Protein AF-A0A941DVT4-F1 (afdb_monomer_lite)

Radius of gyration: 18.84 Å; chains: 1; bounding box: 36×34×61 Å

Foldseek 3Di:
DPPPDPPPFQFQKKWKFKPPPRFIFMDGDNDDDDTDTPPDDA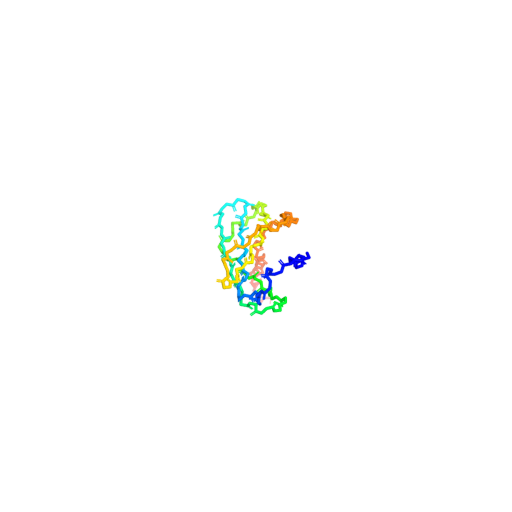PDWIWIWMWTAGPVGIDDIDDIDPTDGDHDDDDDDDDDPDDD

InterPro domains:
  IPR003961 Fibronectin type III [PF00041] (3-66)
  IPR003961 Fibronectin type 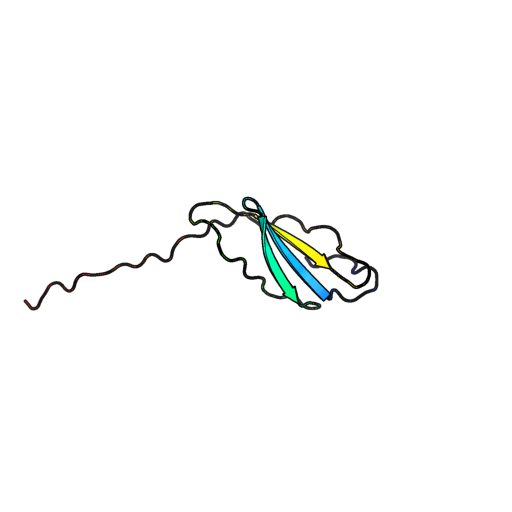III [PS50853] (1-72)
  IPR003961 Fibronectin type III [cd00063] (28-69)
  IPR013783 Immunoglobulin-like fold [G3DSA:2.60.40.10] (1-80)
  IPR036116 Fibronectin type III superfamily [SSF49265] (2-75)

pLDDT: mean 76.62, std 11.52, range [40.75, 90.5]

Organism: NCBI:txid2828733

Secondary structure (DSSP, 8-state):
---S--TTS---EEEEEEETT--EEEEE-SS--PPP---PPTT--BEEEEEEEETTEE-PPPPPPPPB---------PPP----

Structure (mmCIF, N/CA/C/O backbone):
data_AF-A0A941DVT4-F1
#
_entry.id   AF-A0A941DVT4-F1
#
loop_
_atom_site.group_PDB
_atom_site.id
_atom_site.type_symbol
_atom_site.label_atom_id
_atom_site.label_alt_id
_atom_site.label_comp_id
_atom_site.label_asym_id
_atom_site.label_entity_id
_atom_site.label_seq_id
_atom_site.pdbx_PDB_ins_code
_atom_site.Cartn_x
_atom_site.Cartn_y
_atom_site.Cartn_z
_atom_site.occupancy
_atom_site.B_iso_or_equiv
_atom_site.auth_seq_id
_atom_site.auth_comp_id
_atom_site.auth_asym_id
_atom_site.auth_atom_id
_atom_site.pdbx_PDB_model_num
ATOM 1 N N . THR A 1 1 ? -4.325 -4.709 -9.764 1.00 40.75 1 THR A N 1
ATOM 2 C CA . THR A 1 1 ? -3.419 -5.259 -10.797 1.00 40.75 1 THR A CA 1
ATOM 3 C C . THR A 1 1 ? -2.099 -4.522 -10.698 1.00 40.75 1 THR A C 1
ATOM 5 O O . THR A 1 1 ? -2.144 -3.324 -10.440 1.00 40.75 1 THR A O 1
ATOM 8 N N . ALA A 1 2 ? -0.953 -5.202 -10.819 1.00 46.81 2 ALA A N 1
ATOM 9 C CA . ALA A 1 2 ? 0.354 -4.533 -10.848 1.00 46.81 2 ALA A CA 1
ATOM 10 C C . ALA A 1 2 ? 0.408 -3.497 -11.997 1.00 46.81 2 ALA A C 1
ATOM 12 O O . ALA A 1 2 ? -0.321 -3.676 -12.979 1.00 46.81 2 ALA A O 1
ATOM 13 N N . PRO A 1 3 ? 1.209 -2.416 -11.888 1.00 54.34 3 PRO A N 1
ATOM 14 C CA . PRO A 1 3 ? 1.286 -1.386 -12.924 1.00 54.34 3 PRO A CA 1
ATOM 15 C C . PRO A 1 3 ? 1.598 -2.003 -14.291 1.00 54.34 3 PRO A C 1
ATOM 17 O O . PRO A 1 3 ? 2.514 -2.814 -14.408 1.00 54.34 3 PRO A O 1
ATOM 20 N N . ALA A 1 4 ? 0.842 -1.612 -15.321 1.00 54.72 4 ALA A N 1
ATOM 21 C CA . ALA A 1 4 ? 0.937 -2.191 -16.667 1.00 54.72 4 ALA A CA 1
ATOM 22 C C . ALA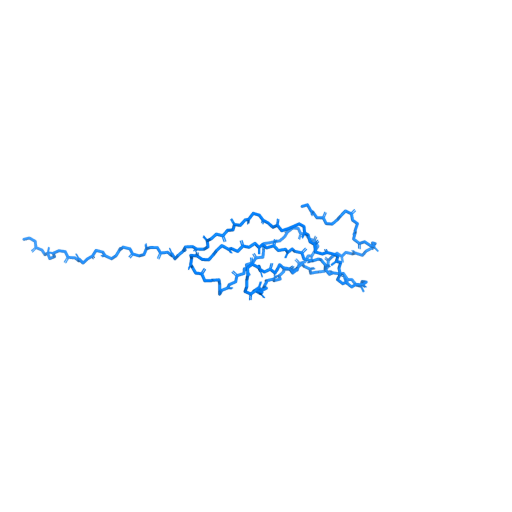 A 1 4 ? 2.300 -1.959 -17.344 1.00 54.72 4 ALA A C 1
ATOM 24 O O . ALA A 1 4 ? 2.645 -2.648 -18.299 1.00 54.72 4 ALA A O 1
ATOM 25 N N . SER A 1 5 ? 3.079 -0.998 -16.849 1.00 55.66 5 SER A N 1
ATOM 26 C CA . SER A 1 5 ? 4.452 -0.782 -17.273 1.00 55.66 5 SER A CA 1
ATOM 27 C C . SER A 1 5 ? 5.258 -0.262 -16.093 1.00 55.66 5 SER A C 1
ATOM 29 O O . SER A 1 5 ? 4.884 0.708 -15.438 1.00 55.66 5 SER A O 1
ATOM 31 N N . ASN A 1 6 ? 6.371 -0.923 -15.815 1.00 56.38 6 ASN A N 1
ATOM 32 C CA . ASN A 1 6 ? 7.331 -0.559 -14.779 1.00 56.38 6 ASN A CA 1
ATOM 33 C C . ASN A 1 6 ? 8.403 0.415 -15.309 1.00 56.38 6 ASN A C 1
ATOM 35 O O . ASN A 1 6 ? 9.471 0.558 -14.717 1.00 56.38 6 ASN A O 1
ATOM 39 N N . GLY A 1 7 ? 8.133 1.084 -16.439 1.00 56.56 7 GLY A N 1
ATOM 40 C CA . GLY A 1 7 ? 9.030 2.076 -17.040 1.00 56.56 7 GLY A CA 1
ATOM 41 C C . GLY A 1 7 ? 10.388 1.510 -17.470 1.00 56.56 7 GLY A C 1
ATOM 42 O O . GLY A 1 7 ? 11.322 2.277 -17.667 1.00 56.56 7 GLY A O 1
ATOM 43 N N . GLY A 1 8 ? 10.511 0.181 -17.583 1.00 57.75 8 GLY A N 1
ATOM 44 C CA . GLY A 1 8 ? 11.762 -0.508 -17.911 1.00 57.75 8 GLY A CA 1
ATOM 45 C C . GLY A 1 8 ? 12.662 -0.846 -16.714 1.00 57.75 8 GLY A C 1
ATOM 46 O O . GLY A 1 8 ? 13.727 -1.417 -16.923 1.00 57.75 8 GLY A O 1
ATOM 47 N N . ALA A 1 9 ? 12.253 -0.552 -15.473 1.00 63.12 9 ALA A N 1
ATOM 48 C CA . ALA A 1 9 ? 13.016 -0.871 -14.262 1.00 63.12 9 ALA A CA 1
ATOM 49 C C . ALA A 1 9 ? 12.194 -1.718 -13.282 1.00 63.12 9 ALA A C 1
ATOM 51 O O . ALA A 1 9 ? 10.990 -1.524 -13.132 1.00 63.12 9 ALA A O 1
ATOM 52 N N . ALA A 1 10 ? 12.839 -2.655 -12.584 1.00 68.62 10 ALA A N 1
ATOM 53 C CA . ALA A 1 10 ? 12.169 -3.451 -11.559 1.00 68.62 10 ALA A CA 1
ATOM 54 C C . ALA A 1 10 ? 11.620 -2.542 -10.443 1.00 68.62 10 ALA A C 1
ATOM 56 O O . ALA A 1 10 ? 12.307 -1.630 -9.980 1.00 68.62 10 ALA A O 1
ATOM 57 N N . ILE A 1 11 ? 10.379 -2.789 -10.015 1.00 75.56 11 ILE A N 1
ATOM 58 C CA . ILE A 1 11 ? 9.783 -2.072 -8.882 1.00 75.56 11 ILE A CA 1
ATOM 59 C C . ILE A 1 11 ? 10.527 -2.494 -7.616 1.00 75.56 11 ILE A C 1
ATOM 61 O O . ILE A 1 11 ? 10.613 -3.683 -7.315 1.00 75.56 11 ILE A O 1
ATOM 65 N N . THR A 1 12 ? 11.066 -1.522 -6.887 1.00 81.06 12 THR A N 1
ATOM 66 C CA . THR A 1 12 ? 11.841 -1.755 -5.663 1.00 81.06 12 THR A CA 1
ATOM 67 C C . THR A 1 12 ? 10.953 -1.710 -4.430 1.00 81.06 12 THR A C 1
ATOM 69 O O . THR A 1 12 ? 11.111 -2.533 -3.531 1.00 81.06 12 THR A O 1
ATOM 72 N N . THR A 1 13 ? 9.970 -0.810 -4.412 1.00 84.19 13 THR A N 1
ATOM 73 C CA . THR A 1 13 ? 9.097 -0.605 -3.254 1.00 84.19 13 THR A CA 1
ATOM 74 C C . THR A 1 13 ? 7.672 -0.341 -3.702 1.00 84.19 13 THR A C 1
ATOM 76 O O . THR A 1 13 ? 7.441 0.419 -4.639 1.00 84.19 13 THR A O 1
ATOM 79 N N . TYR A 1 14 ? 6.708 -0.926 -3.004 1.00 86.19 14 TYR A N 1
ATOM 80 C CA . TYR A 1 14 ? 5.321 -0.492 -3.049 1.00 86.19 14 TYR A CA 1
ATOM 81 C C . TYR A 1 14 ? 4.969 0.193 -1.734 1.00 86.19 14 TYR A C 1
ATOM 83 O O . TYR A 1 14 ? 5.321 -0.303 -0.664 1.00 86.19 14 TYR A O 1
ATOM 91 N N . THR A 1 15 ? 4.248 1.304 -1.809 1.00 88.06 15 THR A N 1
ATOM 92 C CA . THR A 1 15 ? 3.755 2.039 -0.644 1.00 88.06 15 THR A CA 1
ATOM 93 C C . THR A 1 15 ? 2.239 2.094 -0.717 1.00 88.06 15 THR A C 1
ATOM 95 O O . THR A 1 15 ? 1.688 2.634 -1.673 1.00 88.06 15 THR A O 1
ATOM 98 N N . ALA A 1 16 ? 1.557 1.525 0.273 1.00 88.88 16 ALA A N 1
ATOM 99 C CA . ALA A 1 16 ? 0.124 1.693 0.452 1.00 88.88 16 ALA A CA 1
ATOM 100 C C . ALA A 1 16 ? -0.143 2.892 1.359 1.00 88.88 16 ALA A C 1
ATOM 102 O O . ALA A 1 16 ? 0.486 3.017 2.407 1.00 88.88 16 ALA A O 1
ATOM 103 N N . THR A 1 17 ? -1.115 3.717 0.993 1.00 89.50 17 THR A N 1
ATOM 104 C CA . THR A 1 17 ? -1.566 4.874 1.767 1.00 89.50 17 THR A CA 1
ATOM 105 C C . THR A 1 17 ? -3.053 4.738 2.062 1.00 89.50 17 THR A C 1
ATOM 107 O O . THR A 1 17 ? -3.844 4.470 1.157 1.00 89.50 17 THR A O 1
ATOM 110 N N . SER A 1 18 ? -3.444 4.932 3.320 1.00 90.06 18 SER A N 1
ATOM 111 C CA . SER A 1 18 ? -4.835 4.909 3.758 1.00 90.06 18 SER A CA 1
ATOM 112 C C . SER A 1 18 ? -5.500 6.275 3.589 1.00 90.06 18 SER A C 1
ATOM 114 O O . SER A 1 18 ? -4.911 7.319 3.868 1.00 90.06 18 SER A O 1
ATOM 116 N N . SER A 1 19 ? -6.775 6.271 3.220 1.00 86.50 19 SER A N 1
ATOM 117 C CA . SER A 1 19 ? -7.646 7.442 3.262 1.00 86.50 19 SER A CA 1
ATOM 118 C C . SER A 1 19 ? -8.982 7.058 3.900 1.00 86.50 19 SER A C 1
ATOM 120 O O . SER A 1 19 ? -9.627 6.128 3.401 1.00 86.50 19 SER A O 1
ATOM 122 N N . PRO A 1 20 ? -9.411 7.721 4.992 1.00 84.94 20 PRO A N 1
ATOM 123 C CA . PRO A 1 20 ? -8.791 8.882 5.648 1.00 84.94 20 PRO A CA 1
ATOM 124 C C . PRO A 1 20 ? -7.527 8.527 6.466 1.00 84.94 20 PRO A C 1
ATOM 126 O O . PRO A 1 20 ? -7.065 7.389 6.473 1.00 84.94 20 PRO A O 1
ATOM 129 N N . GLY A 1 21 ? -6.923 9.505 7.145 1.00 81.94 21 GLY A N 1
ATOM 130 C CA . GLY A 1 21 ? -5.835 9.290 8.115 1.00 81.94 21 GLY A CA 1
ATOM 131 C C . GLY A 1 21 ? -4.412 9.278 7.551 1.00 81.94 21 GLY A C 1
ATOM 132 O O . GLY A 1 21 ? -3.490 9.612 8.285 1.00 81.94 21 GLY A O 1
ATOM 133 N N . GLY A 1 22 ? -4.216 8.967 6.265 1.00 85.06 22 GLY A N 1
ATOM 134 C CA . GLY A 1 22 ? -2.893 9.030 5.636 1.00 85.06 22 GLY A CA 1
ATOM 135 C C . GLY A 1 22 ? -1.884 8.029 6.206 1.00 85.06 22 GLY A C 1
ATOM 136 O O . GLY A 1 22 ? -0.682 8.260 6.098 1.00 85.06 22 GLY A O 1
ATOM 137 N N . PHE A 1 23 ? -2.344 6.940 6.828 1.00 89.06 23 PHE A N 1
ATOM 138 C CA . PHE A 1 23 ? -1.460 5.906 7.352 1.00 89.06 23 PHE A CA 1
ATOM 139 C C . PHE A 1 23 ? -0.811 5.165 6.197 1.00 89.06 23 PHE A C 1
ATOM 141 O O . PHE A 1 23 ? -1.486 4.776 5.244 1.00 89.06 23 PHE A O 1
ATOM 148 N N . THR A 1 24 ? 0.494 4.956 6.281 1.00 88.75 24 THR A N 1
ATOM 149 C CA . THR A 1 24 ? 1.242 4.300 5.219 1.00 88.75 24 THR A CA 1
ATOM 150 C C . THR A 1 24 ? 1.827 2.984 5.690 1.00 88.75 24 THR A C 1
ATOM 152 O O . THR A 1 24 ? 2.187 2.806 6.853 1.00 88.75 24 THR A O 1
ATOM 155 N N . GLY A 1 25 ? 1.909 2.042 4.763 1.00 88.69 25 GLY A N 1
ATOM 156 C CA . GLY A 1 25 ? 2.711 0.839 4.895 1.00 88.69 25 GLY A CA 1
ATOM 157 C C . GLY A 1 25 ? 3.509 0.661 3.616 1.00 88.69 25 GLY A C 1
ATOM 158 O O . GLY A 1 25 ? 3.086 1.105 2.549 1.00 88.69 25 GLY A O 1
ATOM 159 N N . SER A 1 26 ? 4.661 0.019 3.700 1.00 87.12 26 SER A N 1
ATOM 160 C CA . SER A 1 26 ? 5.469 -0.273 2.525 1.00 87.12 26 SER A CA 1
ATOM 161 C C . SER A 1 26 ? 5.886 -1.729 2.510 1.00 87.12 26 SER A C 1
ATOM 163 O O . SER A 1 26 ? 5.991 -2.386 3.546 1.00 87.12 26 SER A O 1
ATOM 165 N N . CYS A 1 27 ? 6.102 -2.241 1.310 1.00 83.69 27 CYS A N 1
ATOM 166 C CA . CYS A 1 27 ? 6.703 -3.538 1.109 1.00 83.69 27 CYS A CA 1
ATOM 167 C C . CYS A 1 27 ? 7.737 -3.474 -0.009 1.00 83.69 27 CYS A C 1
ATOM 169 O O . CYS A 1 27 ? 7.606 -2.720 -0.976 1.00 83.69 27 CYS A O 1
ATOM 171 N N . THR A 1 28 ? 8.789 -4.267 0.135 1.00 80.38 28 THR A N 1
ATOM 172 C CA . THR A 1 28 ? 9.839 -4.387 -0.870 1.00 80.38 28 THR A CA 1
ATOM 173 C C . THR A 1 28 ? 9.374 -5.324 -1.984 1.00 80.38 28 THR A C 1
ATOM 175 O O . THR A 1 28 ? 8.991 -6.469 -1.738 1.00 80.38 28 THR A O 1
ATOM 178 N N . GLY A 1 29 ? 9.367 -4.793 -3.208 1.00 66.44 29 GLY A N 1
ATOM 179 C CA . GLY A 1 29 ? 9.116 -5.519 -4.453 1.00 66.44 29 GLY A CA 1
ATOM 180 C C . GLY A 1 29 ? 10.373 -6.249 -4.949 1.00 66.44 29 GLY A C 1
ATOM 181 O O . GLY A 1 29 ? 11.421 -6.174 -4.305 1.00 66.44 29 GLY A O 1
ATOM 182 N N . PRO A 1 30 ? 10.293 -6.988 -6.076 1.00 58.81 30 PRO A N 1
ATOM 183 C CA . PRO A 1 30 ? 9.409 -6.712 -7.218 1.00 58.81 30 PRO A CA 1
ATOM 184 C C . PRO A 1 30 ? 8.101 -7.515 -7.260 1.00 58.81 30 PRO A C 1
ATOM 186 O O . PRO A 1 30 ? 7.198 -7.174 -8.027 1.00 58.81 30 PRO A O 1
ATOM 189 N N . SER A 1 31 ? 7.987 -8.569 -6.454 1.00 65.50 31 SER A N 1
ATOM 190 C CA . SER A 1 31 ? 6.833 -9.473 -6.434 1.00 65.50 31 SER A CA 1
ATOM 191 C C . SER A 1 31 ? 5.662 -8.905 -5.629 1.00 65.50 31 SER A C 1
ATOM 193 O O . SER A 1 31 ? 5.836 -8.000 -4.813 1.00 65.50 31 SER A O 1
ATOM 195 N N . ALA A 1 32 ? 4.463 -9.463 -5.837 1.00 68.25 32 ALA A N 1
ATOM 196 C CA . ALA A 1 32 ? 3.315 -9.184 -4.980 1.00 68.25 32 ALA A CA 1
ATOM 197 C C . ALA A 1 32 ? 3.697 -9.430 -3.513 1.00 68.25 32 ALA A C 1
ATOM 199 O O . ALA A 1 32 ? 4.223 -10.490 -3.176 1.00 68.25 32 ALA A O 1
ATOM 200 N N . CYS A 1 33 ? 3.451 -8.442 -2.659 1.00 73.75 33 CYS A N 1
ATOM 201 C CA . CYS A 1 33 ? 3.812 -8.507 -1.254 1.00 73.75 33 CYS A CA 1
ATOM 202 C C . CYS A 1 33 ? 2.698 -7.907 -0.395 1.00 73.75 33 CYS A C 1
ATOM 204 O O . CYS A 1 33 ? 1.949 -7.030 -0.833 1.00 73.75 33 CYS A O 1
ATOM 206 N N . THR A 1 34 ? 2.570 -8.420 0.823 1.00 79.94 34 THR A N 1
ATOM 207 C CA . THR A 1 34 ? 1.541 -8.021 1.780 1.00 79.94 34 THR A CA 1
ATOM 208 C C . THR A 1 34 ? 1.987 -6.762 2.512 1.00 79.94 34 THR A C 1
ATOM 210 O O . THR A 1 34 ? 3.027 -6.763 3.165 1.00 79.94 34 THR A O 1
ATOM 213 N N . ILE A 1 35 ? 1.194 -5.692 2.422 1.00 83.19 35 ILE A N 1
ATOM 214 C CA . ILE A 1 35 ? 1.434 -4.448 3.160 1.00 83.19 35 ILE A CA 1
ATOM 215 C C . ILE A 1 35 ? 0.527 -4.421 4.386 1.00 83.19 35 ILE A C 1
ATOM 217 O O . ILE A 1 35 ? -0.697 -4.468 4.259 1.00 83.19 35 ILE A O 1
ATOM 221 N N . THR A 1 36 ? 1.129 -4.306 5.565 1.00 82.88 36 THR A N 1
ATOM 222 C CA . THR A 1 36 ? 0.405 -4.108 6.823 1.00 82.88 36 THR A CA 1
ATOM 223 C C . THR A 1 36 ? 0.379 -2.619 7.150 1.00 82.88 36 THR A C 1
ATOM 225 O O . THR A 1 36 ? 1.432 -1.994 7.247 1.00 82.88 36 THR A O 1
ATOM 228 N N . VAL A 1 37 ? -0.818 -2.049 7.320 1.00 83.25 37 VAL A N 1
ATOM 229 C CA . VAL A 1 37 ? -1.003 -0.663 7.775 1.00 83.25 37 VAL A CA 1
ATOM 230 C C . VAL A 1 37 ? -1.528 -0.690 9.207 1.00 83.25 37 VAL A C 1
ATOM 232 O O . VAL A 1 37 ? -2.625 -1.185 9.468 1.00 83.25 37 VAL A O 1
ATOM 235 N N . ASN A 1 38 ? -0.722 -0.197 10.144 1.00 83.06 38 ASN A N 1
ATOM 236 C CA . ASN A 1 38 ? -1.047 -0.162 11.568 1.00 83.06 38 ASN A CA 1
ATOM 237 C C . ASN A 1 38 ? -1.705 1.170 11.968 1.00 83.06 38 ASN A C 1
ATOM 239 O O . ASN A 1 38 ? -1.816 2.093 11.164 1.00 83.06 38 ASN A O 1
ATOM 243 N N . SER A 1 39 ? -2.134 1.262 13.230 1.00 80.25 39 SER A N 1
ATOM 244 C CA . SER A 1 39 ? -2.685 2.487 13.838 1.00 80.25 39 SER A CA 1
ATOM 245 C C . SER A 1 39 ? -3.997 2.996 13.228 1.00 80.25 39 SER A C 1
ATOM 247 O O . SER A 1 39 ? -4.364 4.151 13.422 1.00 80.25 39 SER A O 1
ATOM 249 N N . LEU A 1 40 ? -4.734 2.130 12.529 1.00 83.50 40 LEU A N 1
ATOM 250 C CA . LEU A 1 40 ? -6.063 2.454 12.022 1.00 83.50 40 LEU A CA 1
ATOM 251 C C . LEU A 1 40 ? -7.079 2.535 13.169 1.00 83.50 40 LEU A C 1
ATOM 253 O O . LEU A 1 40 ? -7.095 1.689 14.067 1.00 83.50 40 LEU A O 1
ATOM 257 N N . THR A 1 41 ? -7.973 3.519 13.112 1.00 84.50 41 THR A N 1
ATOM 258 C CA . THR A 1 41 ? -9.034 3.683 14.108 1.00 84.50 41 THR A CA 1
ATOM 259 C C . THR A 1 41 ? -10.165 2.687 13.860 1.00 84.50 41 THR A C 1
ATOM 261 O O . THR A 1 41 ? -10.751 2.644 12.777 1.00 84.50 41 THR A O 1
ATOM 264 N N . ASN A 1 42 ? -10.517 1.903 14.880 1.00 82.56 42 ASN A N 1
ATOM 265 C CA . ASN A 1 42 ? -11.644 0.975 14.793 1.00 82.56 42 ASN A CA 1
ATOM 266 C C . ASN A 1 42 ? -12.967 1.721 14.570 1.00 82.56 42 ASN A C 1
ATOM 268 O O . ASN A 1 42 ? -13.234 2.731 15.216 1.00 82.56 42 ASN A O 1
ATOM 272 N N . GLY A 1 43 ? -13.807 1.199 13.676 1.00 82.75 43 GLY A N 1
ATOM 273 C CA . GLY A 1 43 ? -15.082 1.820 13.301 1.00 82.75 43 GLY A CA 1
ATOM 274 C C . GLY A 1 43 ? -14.990 2.860 12.178 1.00 82.75 43 GLY A C 1
ATOM 275 O O . GLY A 1 43 ? -16.025 3.236 11.635 1.00 82.75 43 GLY A O 1
ATOM 276 N N 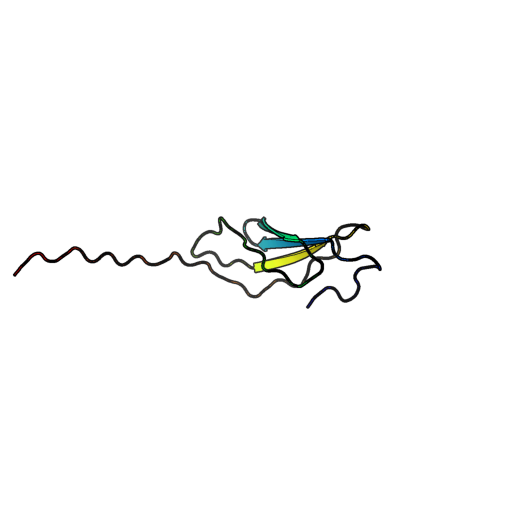. THR A 1 44 ? -13.786 3.260 11.758 1.00 85.19 44 THR A N 1
ATOM 277 C CA . THR A 1 44 ? -13.585 4.152 10.607 1.00 85.19 44 THR A CA 1
ATOM 278 C C . THR A 1 44 ? -13.372 3.337 9.333 1.00 85.19 44 THR A C 1
ATOM 280 O O . THR A 1 44 ? -12.564 2.411 9.306 1.00 85.19 44 THR A O 1
ATOM 283 N N . ALA A 1 45 ? -14.102 3.662 8.266 1.00 87.06 45 ALA A N 1
ATOM 284 C CA . ALA A 1 45 ? -13.893 3.050 6.957 1.00 87.06 45 ALA A CA 1
ATOM 285 C C . ALA A 1 45 ? -12.649 3.652 6.287 1.00 87.06 45 ALA A C 1
ATOM 287 O O . ALA A 1 45 ? -12.580 4.866 6.103 1.00 87.06 45 ALA A O 1
ATOM 288 N N . TYR A 1 46 ? -11.692 2.807 5.906 1.00 88.94 46 TYR A N 1
ATOM 289 C CA . TYR A 1 46 ? -10.467 3.197 5.210 1.00 88.94 46 TYR A CA 1
ATOM 290 C C . TYR A 1 46 ? -10.414 2.595 3.811 1.00 88.94 46 TYR A C 1
ATOM 292 O O . TYR A 1 46 ? -10.759 1.436 3.599 1.00 88.94 46 TYR A O 1
ATOM 300 N N . THR A 1 47 ? -9.929 3.377 2.857 1.00 90.50 47 THR A N 1
ATOM 301 C CA . THR A 1 47 ? -9.553 2.930 1.511 1.00 90.50 47 THR A CA 1
ATOM 302 C C . THR A 1 47 ? -8.040 2.978 1.372 1.00 90.50 47 THR A C 1
ATOM 304 O O . THR A 1 47 ? -7.399 3.813 2.007 1.00 90.50 47 THR A O 1
ATOM 307 N N . PHE A 1 48 ? -7.464 2.099 0.556 1.00 88.31 48 PHE A N 1
ATOM 308 C CA . PHE A 1 48 ? -6.018 2.026 0.364 1.00 88.31 48 PHE A CA 1
ATOM 309 C C . PHE A 1 48 ? -5.657 2.241 -1.098 1.00 88.31 48 PHE A C 1
ATOM 311 O O . PHE A 1 48 ? -6.212 1.592 -1.984 1.00 88.31 48 PHE A O 1
ATOM 318 N N . THR A 1 49 ? -4.710 3.133 -1.356 1.00 88.81 49 THR A N 1
ATOM 319 C CA . THR A 1 49 ? -4.095 3.320 -2.674 1.00 88.81 49 THR A CA 1
ATOM 320 C C . THR A 1 49 ? -2.646 2.869 -2.612 1.00 88.81 49 THR A C 1
ATOM 322 O O . THR A 1 49 ? -1.975 3.0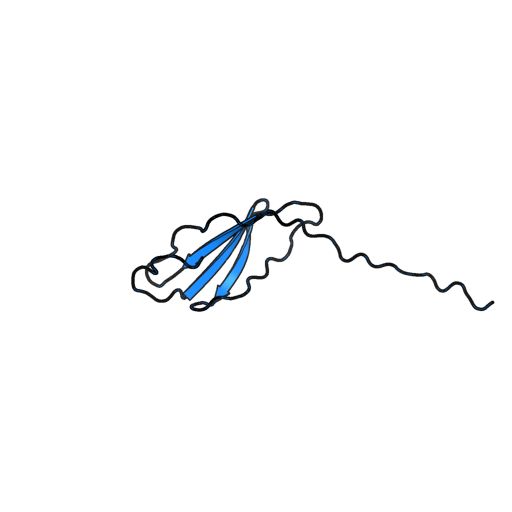99 -1.613 1.00 88.81 49 THR A O 1
ATOM 325 N N . VAL A 1 50 ? -2.154 2.208 -3.659 1.00 86.62 50 VAL A N 1
ATOM 326 C CA . VAL A 1 50 ? -0.779 1.698 -3.708 1.00 86.62 50 VAL A CA 1
ATOM 327 C C . VAL A 1 50 ? 0.002 2.433 -4.785 1.00 86.62 50 VAL A C 1
ATOM 329 O O . VAL A 1 50 ? -0.415 2.464 -5.940 1.00 86.62 50 VAL A O 1
ATOM 332 N N . THR A 1 51 ? 1.148 3.003 -4.433 1.00 86.00 51 THR A N 1
ATOM 333 C CA . THR A 1 51 ? 2.122 3.555 -5.379 1.00 86.00 51 THR A CA 1
ATO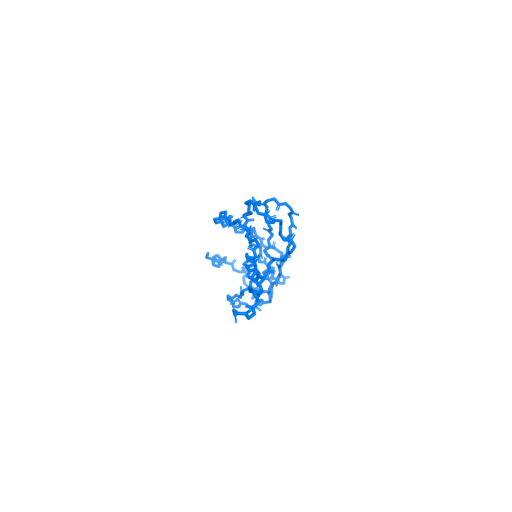M 334 C C . THR A 1 51 ? 3.310 2.612 -5.505 1.00 86.00 51 THR A C 1
ATOM 336 O O . THR A 1 51 ? 3.713 1.964 -4.540 1.00 86.00 51 THR A O 1
ATOM 339 N N . ALA A 1 52 ? 3.867 2.512 -6.709 1.00 84.00 52 ALA A N 1
ATOM 340 C CA . ALA A 1 52 ? 5.081 1.748 -6.971 1.00 84.00 52 ALA A CA 1
ATOM 341 C C . ALA A 1 52 ? 6.258 2.705 -7.168 1.00 84.00 52 ALA A C 1
ATOM 343 O O . ALA A 1 52 ? 6.132 3.683 -7.900 1.00 84.00 52 ALA A O 1
ATOM 344 N N . THR A 1 53 ? 7.402 2.403 -6.570 1.00 84.19 53 THR A N 1
ATOM 345 C CA . THR A 1 53 ? 8.651 3.151 -6.725 1.00 84.19 53 THR A CA 1
ATOM 346 C C . THR A 1 53 ? 9.695 2.261 -7.393 1.00 84.19 53 THR A C 1
ATOM 348 O O . THR A 1 53 ? 9.860 1.097 -7.029 1.00 84.19 53 THR A O 1
ATOM 351 N N . ASN A 1 54 ? 10.387 2.804 -8.391 1.00 78.94 54 ASN A N 1
ATOM 352 C CA . ASN A 1 54 ? 11.529 2.191 -9.066 1.00 78.94 54 ASN A CA 1
ATOM 353 C C . ASN A 1 54 ? 12.704 3.190 -9.121 1.00 78.94 54 ASN A C 1
ATOM 355 O O . ASN A 1 54 ? 12.624 4.290 -8.572 1.00 78.94 54 ASN A O 1
ATOM 359 N N . SER A 1 55 ? 13.803 2.826 -9.787 1.00 77.00 55 SER A N 1
ATOM 360 C CA . SER A 1 55 ? 14.979 3.699 -9.940 1.00 77.00 55 SER A CA 1
ATOM 361 C C . SER A 1 55 ? 14.713 4.992 -10.723 1.00 77.00 55 SER A C 1
ATOM 363 O O . SER A 1 55 ? 15.485 5.937 -10.594 1.00 77.00 55 SER A O 1
ATOM 365 N N . ALA A 1 56 ? 13.640 5.049 -11.517 1.00 77.12 56 ALA A N 1
ATOM 366 C CA . ALA A 1 56 ? 13.218 6.250 -12.234 1.00 77.12 56 ALA A CA 1
ATOM 367 C C . ALA A 1 56 ? 12.343 7.180 -11.370 1.00 77.12 56 ALA A C 1
ATOM 369 O O . ALA A 1 56 ? 12.208 8.359 -11.691 1.00 77.12 56 ALA A O 1
ATOM 370 N N . GLY A 1 57 ? 11.763 6.674 -10.277 1.00 79.19 57 GLY A N 1
ATOM 371 C CA . GLY A 1 57 ? 10.957 7.439 -9.329 1.00 79.19 57 GLY A CA 1
ATOM 372 C C . GLY A 1 57 ? 9.694 6.707 -8.873 1.00 79.19 57 GLY A C 1
ATOM 373 O O . GLY A 1 57 ? 9.539 5.498 -9.046 1.00 79.19 57 GLY A O 1
ATOM 374 N N . THR A 1 58 ? 8.772 7.453 -8.265 1.00 82.12 58 THR A N 1
ATOM 375 C CA . THR A 1 58 ? 7.462 6.939 -7.841 1.00 82.12 58 THR A CA 1
ATOM 376 C C . THR A 1 58 ? 6.446 7.106 -8.967 1.00 82.12 58 THR A C 1
ATOM 378 O O . THR A 1 58 ? 6.225 8.212 -9.455 1.00 82.12 58 THR A O 1
ATOM 381 N N . GLY A 1 59 ? 5.830 6.003 -9.382 1.00 78.50 59 GLY A N 1
ATOM 382 C CA . GLY A 1 59 ? 4.767 5.974 -10.377 1.00 78.50 59 GLY A CA 1
ATOM 383 C C . GLY A 1 59 ? 3.409 6.419 -9.829 1.00 78.50 59 GLY A C 1
ATOM 384 O O . GLY A 1 59 ? 3.242 6.716 -8.645 1.00 78.50 59 GLY A O 1
ATOM 385 N N . SER A 1 60 ? 2.411 6.441 -10.712 1.00 76.50 60 SER A N 1
ATOM 386 C CA . SER A 1 60 ? 1.033 6.795 -10.364 1.00 76.50 60 SER A CA 1
ATOM 387 C C . SER A 1 60 ? 0.434 5.848 -9.319 1.00 76.50 60 SER A C 1
ATOM 389 O O . SER A 1 60 ? 0.705 4.645 -9.317 1.00 76.50 60 SER A O 1
ATOM 391 N N . ALA A 1 61 ? -0.414 6.397 -8.447 1.00 80.19 61 ALA A N 1
ATOM 392 C CA . ALA A 1 61 ? -1.169 5.613 -7.477 1.00 80.19 61 ALA A CA 1
ATOM 393 C C . ALA A 1 61 ? -2.179 4.690 -8.173 1.00 80.19 61 ALA A C 1
ATOM 395 O O . ALA A 1 61 ? -2.780 5.049 -9.188 1.00 80.19 61 ALA A O 1
ATOM 396 N N . SER A 1 62 ? -2.380 3.503 -7.607 1.00 81.56 62 SER A N 1
ATOM 397 C CA . SER A 1 62 ? -3.406 2.566 -8.044 1.00 81.56 62 SER A CA 1
ATOM 398 C C . SER A 1 62 ? -4.810 3.098 -7.762 1.00 81.56 62 SER A C 1
ATOM 400 O O . SER A 1 62 ? -5.011 4.004 -6.950 1.00 81.56 62 SER A O 1
ATOM 402 N N . SER A 1 63 ? -5.806 2.443 -8.362 1.00 79.81 63 SER A N 1
ATOM 403 C CA . SER A 1 63 ? -7.200 2.543 -7.927 1.00 79.81 63 SER A CA 1
ATOM 404 C C . SER A 1 63 ? -7.300 2.297 -6.418 1.00 79.81 63 SER A C 1
ATOM 406 O O . SER A 1 63 ? -6.607 1.416 -5.894 1.00 79.81 63 SER A O 1
ATOM 408 N N . ALA A 1 64 ? -8.154 3.061 -5.735 1.00 83.56 64 ALA A N 1
ATOM 409 C CA . ALA A 1 64 ? -8.439 2.835 -4.325 1.00 83.56 64 ALA A CA 1
ATOM 410 C C . ALA A 1 64 ? -9.079 1.454 -4.122 1.00 83.56 64 ALA A C 1
ATOM 412 O O . ALA A 1 64 ? -9.927 1.027 -4.910 1.00 83.56 64 ALA A O 1
ATOM 413 N N . SER A 1 65 ? -8.665 0.757 -3.066 1.00 85.06 65 SER A N 1
ATOM 414 C CA . SER A 1 65 ? -9.270 -0.503 -2.651 1.00 85.06 65 SER A CA 1
ATOM 415 C C . SER A 1 65 ? -10.720 -0.303 -2.210 1.00 85.06 65 SER A C 1
ATOM 417 O O . SER A 1 65 ? -11.153 0.807 -1.892 1.00 85.06 65 SER A O 1
ATOM 419 N N . THR A 1 66 ? -11.454 -1.409 -2.086 1.00 81.12 66 THR A N 1
ATOM 420 C CA . THR A 1 66 ? -12.716 -1.423 -1.339 1.00 81.12 66 THR A CA 1
ATOM 421 C C . THR A 1 66 ? -12.503 -0.878 0.071 1.00 81.12 66 THR A C 1
ATOM 423 O O . THR A 1 66 ? -11.452 -1.117 0.675 1.00 81.12 66 THR A O 1
ATOM 426 N N . ALA A 1 67 ? -13.497 -0.155 0.588 1.00 84.00 67 ALA A N 1
ATOM 427 C CA . ALA A 1 67 ? -13.451 0.376 1.940 1.00 84.00 67 ALA A CA 1
ATOM 428 C C . ALA A 1 67 ? -13.468 -0.771 2.959 1.00 84.00 67 ALA A C 1
ATOM 430 O O . ALA A 1 67 ? -14.340 -1.639 2.922 1.00 84.00 67 ALA A O 1
ATOM 431 N N . VAL A 1 68 ? -12.499 -0.764 3.864 1.00 82.88 68 VAL A N 1
ATOM 432 C CA . VAL A 1 68 ? -12.340 -1.744 4.936 1.00 82.88 68 VAL A CA 1
ATOM 433 C C . VAL A 1 68 ? -12.441 -1.017 6.268 1.00 82.88 68 VAL A C 1
ATOM 435 O O . VAL A 1 68 ? -11.781 -0.002 6.479 1.00 82.88 68 VAL A O 1
ATOM 438 N N . THR A 1 69 ? -13.270 -1.536 7.171 1.00 86.00 69 THR A N 1
ATOM 439 C CA . THR A 1 69 ? -13.467 -0.969 8.510 1.00 86.00 69 THR A CA 1
ATOM 440 C C . THR A 1 69 ? -12.816 -1.886 9.541 1.00 86.00 69 THR A C 1
ATOM 442 O O . THR A 1 69 ? -13.346 -2.974 9.790 1.00 86.00 69 THR A O 1
ATOM 445 N N . PRO A 1 70 ? -11.691 -1.483 10.159 1.00 81.06 70 PRO A N 1
ATOM 446 C CA . PRO A 1 70 ? -11.097 -2.233 11.251 1.00 81.06 70 PRO A CA 1
ATOM 447 C C . PRO A 1 70 ? -12.094 -2.352 12.404 1.00 81.06 70 PRO A C 1
ATOM 449 O O . PRO A 1 70 ? -12.772 -1.387 12.778 1.00 81.06 70 PRO A O 1
ATOM 452 N N . LYS A 1 71 ? -12.193 -3.555 12.959 1.00 76.00 71 LYS A N 1
ATOM 453 C CA . LYS A 1 71 ? -12.915 -3.830 14.198 1.00 76.00 71 LYS A CA 1
ATOM 454 C C . LYS A 1 71 ? -11.902 -4.304 15.228 1.00 76.00 71 LYS A C 1
ATOM 456 O O . LYS A 1 71 ? -11.004 -5.079 14.901 1.00 76.00 71 LYS A O 1
ATOM 461 N N . ALA A 1 72 ? -12.072 -3.850 16.467 1.00 72.00 72 ALA A N 1
ATOM 462 C CA . ALA A 1 72 ? -11.306 -4.381 17.581 1.00 72.00 72 ALA A CA 1
ATOM 463 C C . ALA A 1 72 ? -11.564 -5.889 17.703 1.00 72.00 72 ALA A C 1
ATOM 465 O O . ALA A 1 72 ? -12.675 -6.359 17.435 1.00 72.00 72 ALA A O 1
ATOM 466 N N . ALA A 1 73 ? -10.552 -6.636 18.142 1.00 68.06 73 ALA A N 1
ATOM 467 C CA . ALA A 1 73 ? -10.792 -7.982 18.633 1.00 68.06 73 ALA A CA 1
ATOM 468 C C . ALA A 1 73 ? -11.740 -7.884 19.840 1.00 68.06 73 ALA A C 1
ATOM 470 O O . ALA A 1 73 ? -11.476 -7.150 20.792 1.00 68.06 73 ALA A O 1
ATOM 471 N N . GLN A 1 74 ? -12.867 -8.589 19.774 1.00 52.59 74 GLN A N 1
ATOM 472 C CA . GLN A 1 74 ? -13.840 -8.631 20.860 1.00 52.59 74 GLN A CA 1
ATOM 473 C C . GLN A 1 74 ? -13.323 -9.634 21.899 1.00 52.59 74 GLN A C 1
ATOM 475 O O . GLN A 1 74 ? -13.428 -10.842 21.690 1.00 52.59 74 GLN A O 1
ATOM 480 N N . THR A 1 75 ? -12.749 -9.163 23.004 1.00 66.06 75 THR A N 1
ATOM 481 C CA . THR A 1 75 ? -12.398 -10.050 24.122 1.00 66.06 75 THR A CA 1
ATOM 482 C C . THR A 1 75 ? -13.633 -10.254 24.993 1.00 66.06 75 THR A C 1
ATOM 484 O O . THR A 1 75 ? -14.078 -9.326 25.666 1.00 66.06 75 THR A O 1
ATOM 487 N N . ILE A 1 76 ? -14.200 -11.463 24.981 1.00 59.81 76 ILE A N 1
ATOM 488 C CA . ILE A 1 76 ? -15.248 -11.859 25.927 1.00 59.81 76 ILE A CA 1
ATOM 489 C C . ILE A 1 76 ? -14.563 -12.478 27.144 1.00 59.81 76 ILE A C 1
ATOM 491 O O . ILE A 1 76 ? -14.111 -13.620 27.098 1.00 59.81 76 ILE A O 1
ATOM 495 N N . THR A 1 77 ? -14.464 -11.714 28.229 1.00 72.38 77 THR A N 1
ATOM 496 C CA . THR A 1 77 ? -14.012 -12.245 29.517 1.00 72.38 77 THR A CA 1
ATOM 497 C C . THR A 1 77 ? -15.216 -12.822 30.244 1.00 72.38 77 THR A C 1
ATOM 499 O O . THR A 1 77 ? -16.120 -12.087 30.634 1.00 72.38 77 THR A O 1
ATOM 502 N N . PHE A 1 78 ? -15.231 -14.137 30.444 1.00 71.31 78 PHE A N 1
ATOM 503 C CA . PHE A 1 78 ? -16.128 -14.739 31.422 1.00 71.31 78 PHE A CA 1
ATOM 504 C C . PHE A 1 78 ? -15.483 -14.614 32.803 1.00 71.31 78 PHE A C 1
ATOM 506 O O . PHE A 1 78 ? -14.400 -15.154 33.033 1.00 71.31 78 PHE A O 1
ATOM 513 N N . ASN A 1 79 ? -16.135 -13.916 33.734 1.00 69.75 79 ASN A N 1
ATOM 514 C CA . ASN A 1 79 ? -15.774 -14.029 35.143 1.00 69.75 79 ASN A CA 1
ATOM 515 C C . ASN A 1 79 ? -16.100 -15.462 35.583 1.00 69.75 79 ASN A C 1
ATOM 517 O O . ASN A 1 79 ? -17.236 -15.904 35.425 1.00 69.75 79 ASN A O 1
ATOM 521 N N . ASN A 1 80 ? -15.107 -16.194 36.099 1.00 70.50 80 ASN A N 1
ATOM 522 C CA . ASN A 1 80 ? -15.307 -17.534 36.650 1.00 70.50 80 ASN A CA 1
ATOM 523 C C . ASN A 1 80 ? -16.467 -17.501 37.669 1.00 70.50 80 ASN A C 1
ATOM 525 O O . ASN A 1 80 ? -16.333 -16.787 38.664 1.00 70.50 80 ASN A O 1
ATOM 529 N N . PRO A 1 81 ? -17.570 -18.250 37.471 1.00 69.81 81 PRO A N 1
ATOM 530 C CA . PRO A 1 81 ? -18.765 -18.148 38.315 1.00 69.81 81 PRO A CA 1
ATOM 531 C C . PRO A 1 81 ? -18.594 -18.694 39.749 1.00 69.81 81 PRO A C 1
ATOM 533 O O . PRO A 1 81 ? -19.566 -18.752 40.493 1.00 69.81 81 PRO A O 1
ATOM 536 N N . GLY A 1 82 ? -17.376 -19.053 40.169 1.00 70.38 82 GLY A N 1
ATOM 537 C CA . GLY A 1 82 ? -17.120 -19.739 41.438 1.00 70.38 82 GLY A CA 1
ATOM 538 C C . GLY A 1 82 ? -17.471 -21.228 41.372 1.00 70.38 82 GLY A C 1
ATOM 539 O O . GLY A 1 82 ? -18.182 -21.677 40.473 1.00 70.38 82 GLY A O 1
ATOM 540 N N . SER A 1 83 ? -16.918 -22.021 42.294 1.00 66.56 83 SER A N 1
ATOM 541 C CA . SER A 1 83 ? -17.340 -23.413 42.482 1.00 66.56 83 SER A CA 1
ATOM 542 C C . SER A 1 83 ? -18.751 -23.443 43.071 1.00 66.56 83 SER A C 1
ATOM 544 O O . SER A 1 83 ? -19.016 -22.722 44.034 1.00 66.56 83 SER A O 1
ATOM 546 N N . GLN A 1 84 ? -19.620 -24.262 42.478 1.00 53.53 84 GLN A N 1
ATOM 547 C CA . GLN A 1 84 ? -20.957 -24.581 42.994 1.00 53.53 84 GLN A CA 1
ATOM 548 C C . GLN A 1 84 ? -20.877 -25.373 44.299 1.00 53.53 84 GLN A C 1
ATOM 550 O O . GLN A 1 84 ? -19.917 -26.169 44.432 1.00 53.53 84 GLN A O 1
#

Sequence (84 aa):
TAPASNGGAAITTYTATSSPGGFTGSCTGPSACTITVNSLTNGTAYTFTVTATNSAGTGSASSASTAVTPKAAQTITFNNPGSQ